Protein AF-A0A502GLM9-F1 (afdb_monomer_lite)

Foldseek 3Di:
DDVPVPVVVQLCFLEPPDAFDDPPDDDPDDDRDHDPVQPPDPAGRYFNLVRLVPPALDVVSQVVSQVRSCRSCVVCCVVPVDVDDGDHGDRDFDKDKDADDADDVPPDDPPDDNDDPLRNLEIEIEGEWHDKDADDPPRDDDPDDRIDTDDVVVVVVVVVVDDPSHHYHYHYDD

Radius of gyration: 23.6 Å; chains: 1; bounding box: 63×38×69 Å

Structure (mmCIF, N/CA/C/O backbone):
data_AF-A0A502GLM9-F1
#
_entry.id   AF-A0A502GLM9-F1
#
loop_
_atom_site.group_PDB
_atom_site.id
_atom_site.type_symbol
_atom_site.label_atom_id
_atom_site.label_alt_id
_atom_site.label_comp_id
_atom_site.label_asym_id
_atom_site.label_entity_id
_atom_site.label_seq_id
_atom_site.pdbx_PDB_ins_code
_atom_site.Cartn_x
_atom_site.Cartn_y
_atom_site.Cartn_z
_atom_site.occupancy
_atom_site.B_iso_or_equiv
_atom_site.auth_seq_id
_atom_site.auth_comp_id
_atom_site.auth_asym_id
_atom_site.auth_atom_id
_atom_site.pdbx_PDB_model_num
ATOM 1 N N . MET A 1 1 ? -33.002 -15.240 -0.134 1.00 41.03 1 MET A N 1
ATOM 2 C CA . MET A 1 1 ? -32.191 -14.332 0.700 1.00 41.03 1 MET A CA 1
ATOM 3 C C . MET A 1 1 ? -30.753 -14.636 0.340 1.00 41.03 1 MET A C 1
ATOM 5 O O . MET A 1 1 ? -30.407 -15.808 0.296 1.00 41.03 1 MET A O 1
ATOM 9 N N . GLN A 1 2 ? -30.011 -13.650 -0.153 1.00 43.66 2 GLN A N 1
ATOM 10 C CA . GLN A 1 2 ? -28.737 -13.877 -0.834 1.00 43.66 2 GLN A CA 1
ATOM 11 C C . GLN A 1 2 ? -27.616 -13.638 0.185 1.00 43.66 2 GLN A C 1
ATOM 13 O O . GLN A 1 2 ? -27.156 -12.516 0.336 1.00 43.66 2 GLN A O 1
ATOM 18 N N . GLU A 1 3 ? -27.231 -14.695 0.906 1.00 54.91 3 GLU A N 1
ATOM 19 C CA . GLU A 1 3 ? -26.268 -14.689 2.030 1.00 54.91 3 GLU A CA 1
ATOM 20 C C . GLU A 1 3 ? -24.850 -14.194 1.667 1.00 54.91 3 GLU A C 1
ATOM 22 O O . GLU A 1 3 ? -24.000 -14.054 2.537 1.00 54.91 3 GLU A O 1
ATOM 27 N N . GLY A 1 4 ? -24.575 -13.901 0.393 1.00 58.12 4 GLY A N 1
ATOM 28 C CA . GLY A 1 4 ? -23.259 -13.447 -0.060 1.00 58.12 4 GLY A CA 1
ATOM 29 C C . GLY A 1 4 ? -22.965 -11.959 0.153 1.00 58.12 4 GLY A C 1
ATOM 30 O O . GLY A 1 4 ? -21.800 -11.594 0.177 1.00 58.12 4 GLY A O 1
ATOM 31 N N . ASN A 1 5 ? -23.975 -11.092 0.302 1.00 74.12 5 ASN A N 1
ATOM 32 C CA . ASN A 1 5 ? -23.752 -9.635 0.286 1.00 74.12 5 ASN A CA 1
ATOM 33 C C . ASN A 1 5 ? -23.541 -9.025 1.684 1.00 74.12 5 ASN A C 1
ATOM 35 O O . ASN A 1 5 ? -22.940 -7.959 1.809 1.00 74.12 5 ASN A O 1
ATOM 39 N N . ASP A 1 6 ? -24.017 -9.691 2.738 1.00 83.62 6 ASP A N 1
ATOM 40 C CA . ASP A 1 6 ? -24.028 -9.129 4.094 1.00 83.62 6 ASP A CA 1
ATOM 41 C C . ASP A 1 6 ? -22.624 -9.099 4.713 1.00 83.62 6 ASP A C 1
ATOM 43 O O . ASP A 1 6 ? -22.251 -8.111 5.344 1.00 83.62 6 ASP A O 1
ATOM 47 N N . LEU A 1 7 ? -21.806 -10.131 4.464 1.00 88.25 7 LEU A N 1
ATOM 48 C CA . LEU A 1 7 ? -20.416 -10.173 4.929 1.00 88.25 7 LEU A CA 1
ATOM 49 C C . LEU A 1 7 ? -19.545 -9.139 4.204 1.00 88.25 7 LEU A C 1
ATOM 51 O O . LEU A 1 7 ? -18.813 -8.395 4.853 1.00 88.25 7 LEU A O 1
ATOM 55 N N . ASP A 1 8 ? -19.655 -9.053 2.877 1.00 89.06 8 ASP A N 1
ATOM 56 C CA . ASP A 1 8 ? -18.928 -8.057 2.083 1.00 89.06 8 ASP A CA 1
ATOM 57 C C . ASP A 1 8 ? -19.305 -6.638 2.518 1.00 89.06 8 ASP A C 1
ATOM 59 O O . ASP A 1 8 ? -18.439 -5.782 2.713 1.00 89.06 8 ASP A O 1
ATOM 63 N N . THR A 1 9 ? -20.597 -6.400 2.752 1.00 89.69 9 THR A N 1
ATOM 64 C CA . THR A 1 9 ? -21.095 -5.123 3.269 1.00 89.69 9 THR A CA 1
ATOM 65 C C . THR A 1 9 ? -20.533 -4.830 4.659 1.00 89.69 9 THR A C 1
ATOM 67 O O . THR A 1 9 ? -20.046 -3.724 4.888 1.00 89.69 9 THR A O 1
ATOM 70 N N . ALA A 1 10 ? -20.519 -5.805 5.572 1.00 89.62 10 ALA A N 1
ATOM 71 C CA . ALA A 1 10 ? -19.947 -5.644 6.908 1.00 89.62 10 ALA A CA 1
ATOM 72 C C . ALA A 1 10 ? -18.442 -5.327 6.865 1.00 89.62 10 ALA A C 1
ATOM 74 O O . ALA A 1 10 ? -17.973 -4.447 7.592 1.00 89.62 10 ALA A O 1
ATOM 75 N N . ILE A 1 11 ? -17.688 -5.981 5.976 1.00 90.88 11 ILE A N 1
ATOM 76 C CA . ILE A 1 11 ? -16.262 -5.705 5.756 1.00 90.88 11 ILE A CA 1
ATOM 77 C C . ILE A 1 11 ? -16.070 -4.285 5.212 1.00 90.88 11 ILE A C 1
ATOM 79 O O . ILE A 1 11 ? -15.240 -3.537 5.730 1.00 90.88 11 ILE A O 1
ATOM 83 N N . LEU A 1 12 ? -16.842 -3.887 4.196 1.00 91.06 12 LEU A N 1
ATOM 84 C CA . LEU A 1 12 ? -16.760 -2.548 3.610 1.00 91.06 12 LEU A CA 1
ATOM 85 C C . LEU A 1 12 ? -17.092 -1.461 4.634 1.00 91.06 12 LEU A C 1
ATOM 87 O O . LEU A 1 12 ? -16.359 -0.479 4.726 1.00 91.06 12 LEU A O 1
ATOM 91 N N . ILE A 1 13 ? -18.145 -1.646 5.431 1.00 89.69 13 ILE A N 1
ATOM 92 C CA . ILE A 1 13 ? -18.515 -0.713 6.501 1.00 89.69 13 ILE A CA 1
ATOM 93 C C . ILE A 1 13 ? -17.393 -0.636 7.540 1.00 89.69 13 ILE A C 1
ATOM 95 O O . ILE A 1 13 ? -16.988 0.466 7.904 1.00 89.69 13 ILE A O 1
ATOM 99 N N . SER A 1 14 ? -16.832 -1.773 7.956 1.00 90.62 14 SER A N 1
ATOM 100 C CA . SER A 1 14 ? -15.750 -1.805 8.948 1.00 90.62 14 SER A CA 1
ATOM 101 C C . SER A 1 14 ? -14.483 -1.102 8.447 1.00 90.62 14 SER A C 1
ATOM 103 O O . SER A 1 14 ? -13.817 -0.404 9.201 1.00 90.62 14 SER A O 1
ATOM 105 N N . LEU A 1 15 ? -14.137 -1.238 7.165 1.00 91.38 15 LEU A N 1
ATOM 106 C CA . LEU A 1 15 ? -12.928 -0.622 6.612 1.00 91.38 15 LEU A CA 1
ATOM 107 C C . LEU A 1 15 ? -13.111 0.853 6.241 1.00 91.38 15 LEU A C 1
ATOM 109 O O . LEU A 1 15 ? -12.177 1.636 6.413 1.00 91.38 15 LEU A O 1
ATOM 113 N N . PHE A 1 16 ? -14.276 1.238 5.719 1.00 89.12 16 PHE A N 1
ATOM 114 C CA . PHE A 1 16 ? -14.489 2.555 5.108 1.00 89.12 16 PHE A CA 1
ATOM 115 C C . PHE A 1 16 ? -15.375 3.506 5.923 1.00 89.12 16 PHE A C 1
ATOM 117 O O . PHE A 1 16 ? -15.635 4.617 5.461 1.00 89.12 16 PHE A O 1
ATOM 124 N N . THR A 1 17 ? -15.793 3.117 7.129 1.00 88.94 17 THR A N 1
ATOM 125 C CA . THR A 1 17 ? -16.350 4.049 8.125 1.00 88.94 17 THR A CA 1
ATOM 126 C C . THR A 1 17 ? -15.222 4.670 8.945 1.00 88.94 17 THR A C 1
ATOM 128 O O . THR A 1 17 ? -14.230 4.006 9.245 1.00 88.94 17 T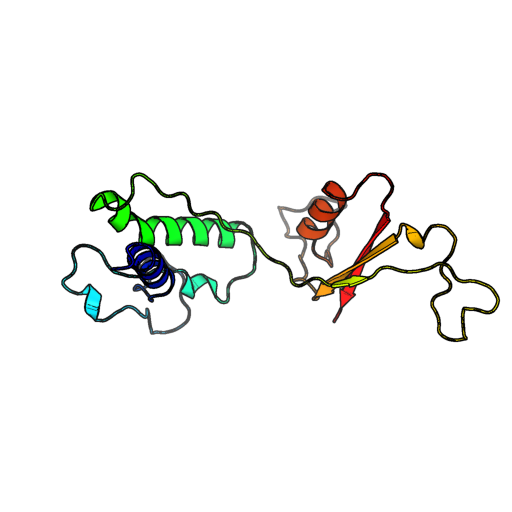HR A O 1
ATOM 131 N N . ASP A 1 18 ? -15.349 5.950 9.294 1.00 87.56 18 ASP A N 1
ATOM 132 C CA . ASP A 1 18 ? -14.313 6.670 10.034 1.00 87.56 18 ASP A CA 1
ATOM 133 C C . ASP A 1 18 ? -14.433 6.407 11.538 1.00 87.56 18 ASP A C 1
ATOM 135 O O . ASP A 1 18 ? -15.361 6.887 12.189 1.00 87.56 18 ASP A O 1
ATOM 139 N N . TRP A 1 19 ? -13.441 5.719 12.101 1.00 84.81 19 TRP A N 1
ATOM 140 C CA . TRP A 1 19 ? -13.277 5.595 13.549 1.00 84.81 19 TRP A CA 1
ATOM 141 C C . TRP A 1 19 ? -12.413 6.748 14.097 1.00 84.81 19 TRP A C 1
ATOM 143 O O . TRP A 1 19 ? -11.503 7.244 13.419 1.00 84.81 19 TRP A O 1
ATOM 153 N N . LEU A 1 20 ? -12.719 7.184 15.325 1.00 85.06 20 LEU A N 1
ATOM 154 C CA . LEU A 1 20 ? -12.023 8.238 16.065 1.00 85.06 20 LEU A CA 1
ATOM 155 C C . LEU A 1 20 ? -10.512 7.955 16.138 1.00 85.06 20 LEU A C 1
ATOM 157 O O . LEU A 1 20 ? -10.088 6.868 16.541 1.00 85.06 20 LEU A O 1
ATOM 161 N N . ALA A 1 21 ? -9.693 8.950 15.789 1.00 84.06 21 ALA A N 1
ATOM 162 C CA . ALA A 1 21 ? -8.244 8.857 15.961 1.00 84.06 21 ALA A CA 1
ATOM 163 C C . ALA A 1 21 ? -7.882 8.656 17.444 1.00 84.06 21 ALA A C 1
ATOM 165 O O . ALA A 1 21 ? -8.411 9.346 18.326 1.00 84.06 21 ALA A O 1
ATOM 166 N N . ARG A 1 22 ? -6.962 7.728 17.732 1.00 80.25 22 ARG A N 1
ATOM 167 C CA . ARG A 1 22 ? -6.468 7.516 19.095 1.00 80.25 22 ARG A CA 1
ATOM 168 C C . ARG A 1 22 ? -5.546 8.662 19.512 1.00 80.25 22 ARG A C 1
ATOM 170 O O . ARG A 1 22 ? -5.076 9.450 18.697 1.00 80.25 22 ARG A O 1
ATOM 177 N N . ALA A 1 23 ? -5.275 8.751 20.811 1.00 77.94 23 ALA A N 1
ATOM 178 C CA . ALA A 1 23 ? -4.401 9.785 21.360 1.00 77.94 23 ALA A CA 1
ATOM 179 C C . ALA A 1 23 ? -2.941 9.683 20.870 1.00 77.94 23 ALA A C 1
ATOM 181 O O . ALA A 1 23 ? -2.222 10.677 20.918 1.00 77.94 23 ALA A O 1
ATOM 182 N N . ASP A 1 24 ? -2.512 8.502 20.423 1.00 81.62 24 ASP A N 1
ATOM 183 C CA . ASP A 1 24 ? -1.186 8.211 19.871 1.00 81.62 24 ASP A CA 1
ATOM 184 C C . ASP A 1 24 ? -1.096 8.392 18.346 1.00 81.62 24 ASP A C 1
ATOM 186 O O . ASP A 1 24 ? -0.000 8.315 17.788 1.00 81.62 24 ASP A O 1
ATOM 190 N N . ASP A 1 25 ? -2.213 8.649 17.660 1.00 81.25 25 ASP A N 1
ATOM 191 C CA . ASP A 1 25 ? -2.215 8.865 16.217 1.00 81.25 25 ASP A CA 1
ATOM 192 C C . ASP A 1 25 ? -1.855 10.311 15.853 1.00 81.25 25 ASP A C 1
ATOM 194 O O . ASP A 1 25 ? -2.380 11.279 16.404 1.00 81.25 25 ASP A O 1
ATOM 198 N N . GLU A 1 26 ? -1.005 10.462 14.838 1.00 76.19 26 GLU A N 1
ATOM 199 C CA . GLU A 1 26 ? -0.752 11.754 14.203 1.00 76.19 26 GLU A CA 1
ATOM 200 C C . GLU A 1 26 ? -1.906 12.092 13.248 1.00 76.19 26 GLU A C 1
ATOM 202 O O . GLU A 1 26 ? -2.082 11.438 12.214 1.00 76.19 26 GLU A O 1
ATOM 207 N N . TYR A 1 27 ? -2.677 13.129 13.573 1.00 78.12 27 TYR A N 1
ATOM 208 C CA . TYR A 1 27 ? -3.726 13.678 12.716 1.00 78.12 27 TYR A CA 1
ATOM 209 C C . TYR A 1 27 ? -3.519 15.183 12.506 1.00 78.12 27 TYR A C 1
ATOM 211 O O . TYR A 1 27 ? -2.917 15.872 13.327 1.00 78.12 27 TYR A O 1
ATOM 219 N N . ASP A 1 28 ? -3.985 15.679 11.364 1.00 68.25 28 ASP A N 1
ATOM 220 C CA . ASP A 1 28 ? -3.868 17.083 10.969 1.00 68.25 28 ASP A CA 1
ATOM 221 C C . ASP A 1 28 ? -5.199 17.800 11.249 1.00 68.25 28 ASP A C 1
ATOM 223 O O . ASP A 1 28 ? -6.233 17.404 10.705 1.00 68.25 28 ASP A O 1
ATOM 227 N N . GLY A 1 29 ? -5.179 18.829 12.103 1.00 71.69 29 GLY A N 1
ATOM 228 C CA . GLY A 1 29 ? -6.344 19.651 12.458 1.00 71.69 29 GLY A CA 1
ATOM 229 C C . GLY A 1 29 ? -6.871 19.466 13.887 1.00 71.69 29 GLY A C 1
ATOM 230 O O . GLY A 1 29 ? -6.228 18.861 14.739 1.00 71.69 29 GLY A O 1
ATOM 231 N N . GLU A 1 30 ? -8.053 20.030 14.156 1.00 70.12 30 GLU A N 1
ATOM 232 C CA . GLU A 1 30 ? -8.730 19.953 15.466 1.00 70.12 30 GLU A CA 1
ATOM 233 C C . GLU A 1 30 ? -9.764 18.816 15.545 1.00 70.12 30 GLU A C 1
ATOM 235 O O . GLU A 1 30 ? -10.150 18.406 16.639 1.00 70.12 30 GLU A O 1
ATOM 240 N N . ASP A 1 31 ? -10.184 18.278 14.396 1.00 77.62 31 ASP A N 1
ATOM 241 C CA . ASP A 1 31 ? -11.207 17.236 14.298 1.00 77.62 31 ASP A CA 1
ATOM 242 C C . ASP A 1 31 ? -10.578 15.834 14.210 1.00 77.62 31 ASP A C 1
ATOM 244 O O . ASP A 1 31 ? -9.867 15.506 13.257 1.00 77.62 31 ASP A O 1
ATOM 248 N N . ARG A 1 32 ? -10.867 14.992 15.209 1.00 78.12 32 ARG A N 1
ATOM 249 C CA . ARG A 1 32 ? -10.430 13.585 15.281 1.00 78.12 32 ARG A CA 1
ATOM 250 C C . ARG A 1 32 ? -11.343 12.628 14.506 1.00 78.12 32 ARG A C 1
ATOM 252 O O . ARG A 1 32 ? -11.095 11.420 14.538 1.00 78.12 32 ARG A O 1
ATOM 259 N N . ARG A 1 33 ? -12.364 13.158 13.820 1.00 79.31 33 ARG A N 1
ATOM 260 C CA . ARG A 1 33 ? -13.459 12.418 13.182 1.00 79.31 33 ARG A CA 1
ATOM 261 C C . ARG A 1 33 ? -14.135 11.466 14.172 1.00 79.31 33 ARG A C 1
ATOM 263 O O . ARG A 1 33 ? -14.202 11.755 15.362 1.00 79.31 33 ARG A O 1
ATOM 270 N N . GLY A 1 34 ? -14.639 10.341 13.678 1.00 76.00 34 GLY A N 1
ATOM 271 C CA . GLY A 1 34 ? -15.359 9.341 14.450 1.00 76.00 34 GLY A CA 1
ATOM 272 C C . GLY A 1 34 ? -16.823 9.260 14.050 1.00 76.00 34 GLY A C 1
ATOM 273 O O . GLY A 1 34 ? -17.398 10.200 13.491 1.00 76.00 34 GLY A O 1
ATOM 274 N N . TRP A 1 35 ? -17.427 8.114 14.343 1.00 73.88 35 TRP A N 1
ATOM 275 C CA . TRP A 1 35 ? -18.833 7.878 14.097 1.00 73.88 35 TRP A CA 1
ATOM 276 C C . TRP A 1 35 ? -19.628 8.048 15.390 1.00 73.88 35 TRP A C 1
ATOM 278 O O . TRP A 1 35 ? -19.321 7.459 16.422 1.00 73.88 35 TRP A O 1
ATOM 288 N N . TRP A 1 36 ? -20.683 8.862 15.340 1.00 68.12 36 TRP A N 1
ATOM 289 C CA . TRP A 1 36 ? -21.557 9.112 16.492 1.00 68.12 36 TRP A CA 1
ATOM 290 C C . TRP A 1 36 ? -22.235 7.839 17.037 1.00 68.12 36 TRP A C 1
ATOM 292 O O . TRP A 1 36 ? -22.674 7.838 18.184 1.00 68.12 36 TRP A O 1
ATOM 302 N N . GLY A 1 37 ? -22.298 6.766 16.239 1.00 69.06 37 GLY A N 1
ATOM 303 C CA . GLY A 1 37 ? -22.840 5.463 16.632 1.00 69.06 37 GLY A CA 1
ATOM 304 C C . GLY A 1 37 ? -21.949 4.643 17.572 1.00 69.06 37 GLY A C 1
ATOM 305 O O . GLY A 1 37 ? -22.431 3.658 18.121 1.00 69.06 37 GLY A O 1
ATOM 306 N N . ASP A 1 38 ? -20.697 5.052 17.803 1.00 74.06 38 ASP A N 1
ATOM 307 C CA . ASP A 1 38 ? -19.719 4.274 18.583 1.00 74.06 38 ASP A CA 1
ATOM 308 C C . ASP A 1 38 ? -19.796 4.502 20.106 1.00 74.06 38 ASP A C 1
ATOM 310 O O . ASP A 1 38 ? -19.113 3.821 20.864 1.00 74.06 38 ASP A O 1
ATOM 314 N N . ILE A 1 39 ? -20.595 5.464 20.587 1.00 70.62 39 ILE A N 1
ATOM 315 C CA . ILE A 1 39 ? -20.587 5.888 22.005 1.00 70.62 39 ILE A CA 1
ATOM 316 C C . ILE A 1 39 ? -21.071 4.778 22.959 1.00 70.62 39 ILE A C 1
ATOM 318 O O . ILE A 1 39 ? -20.617 4.715 24.100 1.00 70.62 39 ILE A O 1
ATOM 322 N N . GLU A 1 40 ? -21.970 3.905 22.498 1.00 69.12 40 GLU A N 1
ATOM 323 C CA . GLU A 1 40 ? -22.596 2.846 23.310 1.00 69.12 40 GLU A CA 1
ATOM 324 C C . GLU A 1 40 ? -22.338 1.430 22.766 1.00 69.12 40 GLU A C 1
ATOM 326 O O . GLU A 1 40 ? -22.990 0.476 23.187 1.00 69.12 40 GLU A O 1
ATOM 331 N N . GLN A 1 41 ? -21.408 1.277 21.821 1.00 71.00 41 GLN A N 1
ATOM 332 C CA . GLN A 1 41 ? -21.070 -0.024 21.242 1.00 71.00 41 GLN A CA 1
ATOM 333 C C . GLN A 1 41 ? -19.872 -0.649 21.955 1.00 71.00 41 GLN A C 1
ATOM 335 O O . GLN A 1 41 ? -18.937 0.042 22.358 1.00 71.00 41 GLN A O 1
ATOM 340 N N . GLU A 1 42 ? -19.886 -1.976 22.086 1.00 73.81 42 GLU A N 1
ATOM 341 C CA . GLU A 1 42 ? -18.760 -2.733 22.651 1.00 73.81 42 GLU A CA 1
ATOM 342 C C . GLU A 1 42 ? -17.526 -2.671 21.739 1.00 73.81 42 GLU A C 1
ATOM 344 O O . GLU A 1 42 ? -16.391 -2.593 22.213 1.00 73.81 42 GLU A O 1
ATOM 349 N N . TYR A 1 43 ? -17.764 -2.596 20.426 1.00 74.50 43 TYR A N 1
ATOM 350 C CA . TYR A 1 43 ? -16.742 -2.394 19.412 1.00 74.50 43 TYR A CA 1
ATOM 351 C C . TYR A 1 43 ? -17.078 -1.168 18.558 1.00 74.50 43 TYR A C 1
ATOM 353 O O . TYR A 1 43 ? -18.184 -1.082 18.024 1.00 74.50 43 TYR A O 1
ATOM 361 N N . PRO A 1 44 ? -16.138 -0.228 18.386 1.00 78.69 44 PRO A N 1
ATOM 362 C CA . PRO A 1 44 ? -16.320 0.873 17.455 1.00 78.69 44 PRO A CA 1
ATOM 363 C C . PRO A 1 44 ? -16.298 0.354 16.019 1.00 78.69 44 PRO A C 1
ATOM 365 O O . PRO A 1 44 ? -15.460 -0.477 15.654 1.00 78.69 44 PRO A O 1
ATOM 368 N N . ILE A 1 45 ? -17.210 0.858 15.195 1.00 83.12 45 ILE A N 1
ATOM 369 C CA . ILE A 1 45 ? -17.351 0.437 13.807 1.00 83.12 45 ILE A CA 1
ATOM 370 C C . ILE A 1 45 ? -16.608 1.426 12.915 1.00 83.12 45 ILE A C 1
ATOM 372 O O . ILE A 1 45 ? -16.941 2.607 12.823 1.00 83.12 45 ILE A O 1
ATOM 376 N N . GLY A 1 46 ? -15.616 0.913 12.197 1.00 87.88 46 GLY A N 1
ATOM 377 C CA . GLY A 1 46 ? -14.826 1.696 11.262 1.00 87.88 46 GLY A CA 1
ATOM 378 C C . GLY A 1 46 ? -13.333 1.473 11.430 1.00 87.88 46 GLY A C 1
ATOM 379 O O . GLY A 1 46 ? -12.867 0.644 12.213 1.00 87.88 46 GLY A O 1
ATOM 380 N N . SER A 1 47 ? -12.560 2.249 10.682 1.00 90.50 47 SER A N 1
ATOM 381 C CA . SER A 1 47 ? -11.111 2.174 10.689 1.00 90.50 47 SER A CA 1
ATOM 382 C C . SER A 1 47 ? -10.469 3.554 10.740 1.00 90.50 47 SER A C 1
ATOM 384 O O . SER A 1 47 ? -11.078 4.594 10.482 1.00 90.50 47 SER A O 1
ATOM 386 N N . ARG A 1 48 ? -9.172 3.545 11.042 1.00 90.88 48 ARG A N 1
ATOM 387 C CA . ARG A 1 48 ? -8.306 4.728 11.023 1.00 90.88 48 ARG A CA 1
ATOM 388 C C . ARG A 1 48 ? -7.550 4.878 9.697 1.00 90.88 48 ARG A C 1
ATOM 390 O O . ARG A 1 48 ? -6.597 5.649 9.603 1.00 90.88 48 ARG A O 1
ATOM 397 N N . LEU A 1 49 ? -7.967 4.167 8.639 1.00 89.94 49 LEU A N 1
ATOM 398 C CA . LEU A 1 49 ? -7.328 4.231 7.314 1.00 89.94 49 LEU A CA 1
ATOM 399 C C . LEU A 1 49 ? -7.338 5.648 6.722 1.00 89.94 49 LEU A C 1
ATOM 401 O O . LEU A 1 49 ? -6.440 6.007 5.956 1.00 89.94 49 LEU A O 1
ATOM 405 N N . TRP A 1 50 ? -8.303 6.484 7.112 1.00 88.25 50 TRP A N 1
ATOM 406 C CA . TRP A 1 50 ? -8.394 7.878 6.685 1.00 88.25 50 TRP A CA 1
ATOM 407 C C . TRP A 1 50 ? -7.175 8.726 7.097 1.00 88.25 50 TRP A C 1
ATOM 409 O O . TRP A 1 50 ? -6.812 9.643 6.355 1.00 88.25 50 TRP A O 1
ATOM 419 N N . LEU A 1 51 ? -6.478 8.377 8.189 1.00 88.12 51 LEU A N 1
ATOM 420 C CA . LEU A 1 51 ? -5.224 9.026 8.609 1.00 88.12 51 LEU A CA 1
ATOM 421 C C . LEU A 1 51 ? -4.106 8.861 7.571 1.00 88.12 51 LEU A C 1
ATOM 423 O O . LEU A 1 51 ? -3.206 9.694 7.458 1.00 88.12 51 LEU A O 1
ATOM 427 N N . LEU A 1 52 ? -4.167 7.793 6.774 1.00 88.00 52 LEU A N 1
ATOM 428 C CA . LEU A 1 52 ? -3.151 7.460 5.779 1.00 88.00 52 LEU A CA 1
ATOM 429 C C . LEU A 1 52 ? -3.395 8.150 4.431 1.00 88.00 52 LEU A C 1
ATOM 431 O O . LEU A 1 52 ? -2.499 8.171 3.589 1.00 88.00 52 LEU A O 1
ATOM 435 N N . ARG A 1 53 ? -4.567 8.772 4.223 1.00 81.69 53 ARG A N 1
ATOM 436 C CA . ARG A 1 53 ? -5.002 9.326 2.925 1.00 81.69 53 ARG A CA 1
ATOM 437 C C . ARG A 1 53 ? -4.052 10.378 2.338 1.00 81.69 53 ARG A C 1
ATOM 439 O O . ARG A 1 53 ? -4.017 10.551 1.124 1.00 81.69 53 ARG A O 1
ATOM 446 N N . ARG A 1 54 ? -3.298 11.092 3.180 1.00 78.75 54 ARG A N 1
ATOM 447 C CA . ARG A 1 54 ? -2.312 12.114 2.768 1.00 78.75 54 ARG A CA 1
ATOM 448 C C . ARG A 1 54 ? -0.865 11.741 3.101 1.00 78.75 54 ARG A C 1
ATOM 450 O O . ARG A 1 54 ? 0.039 12.552 2.902 1.00 78.75 54 ARG A O 1
ATOM 457 N N . GLN A 1 55 ? -0.625 10.537 3.614 1.00 81.50 55 GLN A N 1
ATOM 458 C CA . GLN A 1 55 ? 0.724 10.098 3.950 1.00 81.50 55 GLN A CA 1
ATOM 459 C C . GLN A 1 55 ? 1.498 9.665 2.703 1.00 81.50 55 GLN A C 1
ATOM 461 O O . GLN A 1 55 ? 0.938 9.263 1.684 1.00 81.50 55 GLN A O 1
ATOM 466 N N . LYS A 1 56 ? 2.830 9.744 2.784 1.00 78.62 56 LYS A N 1
ATOM 467 C CA . LYS A 1 56 ? 3.709 9.276 1.707 1.00 78.62 56 LYS A CA 1
ATOM 468 C C . LYS A 1 56 ? 3.557 7.762 1.550 1.00 78.62 56 LYS A C 1
ATOM 470 O O . LYS A 1 56 ? 3.629 7.042 2.539 1.00 78.62 56 LYS A O 1
ATOM 475 N N . LEU A 1 57 ? 3.443 7.282 0.311 1.00 79.50 57 LEU A N 1
ATOM 476 C CA . LEU A 1 57 ? 3.369 5.854 -0.025 1.00 79.50 57 LEU A CA 1
ATOM 477 C C . LEU A 1 57 ? 4.683 5.129 0.316 1.00 79.50 57 LEU A C 1
ATOM 479 O O . LEU A 1 57 ? 5.573 4.949 -0.518 1.00 79.50 57 LEU A O 1
ATOM 483 N N . THR A 1 58 ? 4.818 4.737 1.578 1.00 82.12 58 THR A N 1
ATOM 484 C CA . THR A 1 58 ? 5.979 4.044 2.136 1.00 82.12 58 THR A CA 1
ATOM 485 C C . THR A 1 58 ? 5.563 2.683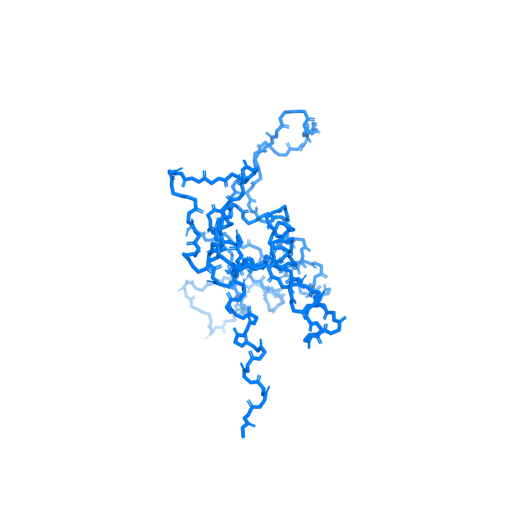 2.683 1.00 82.12 58 THR A C 1
ATOM 487 O O . THR A 1 58 ? 4.397 2.454 2.984 1.00 82.12 58 THR A O 1
ATOM 490 N N . VAL A 1 59 ? 6.527 1.771 2.851 1.00 79.50 59 VAL A N 1
ATOM 491 C CA . VAL A 1 59 ? 6.268 0.465 3.488 1.00 79.50 59 VAL A CA 1
ATOM 492 C C . VAL A 1 59 ? 5.760 0.642 4.922 1.00 79.50 59 VAL A C 1
ATOM 494 O O . VAL A 1 59 ? 4.877 -0.089 5.338 1.00 79.50 59 VAL A O 1
ATOM 497 N N . ALA A 1 60 ? 6.240 1.654 5.652 1.00 85.19 60 ALA A N 1
ATOM 498 C CA . ALA A 1 60 ? 5.723 1.954 6.986 1.00 85.19 60 ALA A CA 1
ATOM 499 C C . ALA A 1 60 ? 4.226 2.314 6.953 1.00 85.19 60 ALA A C 1
ATOM 501 O O . ALA A 1 60 ? 3.464 1.835 7.783 1.00 85.19 60 ALA A O 1
ATOM 502 N N . THR A 1 61 ? 3.792 3.107 5.970 1.00 87.25 61 THR A N 1
ATOM 503 C CA . THR A 1 61 ? 2.375 3.447 5.758 1.00 87.25 61 THR A CA 1
ATOM 504 C C . THR A 1 61 ? 1.544 2.223 5.368 1.00 87.25 61 THR A C 1
ATOM 506 O O . THR A 1 61 ? 0.431 2.077 5.859 1.00 87.25 61 THR A O 1
ATOM 509 N N . ALA A 1 62 ? 2.085 1.320 4.544 1.00 87.00 62 ALA A N 1
ATOM 510 C CA . ALA A 1 62 ? 1.424 0.059 4.197 1.00 87.00 62 ALA A CA 1
ATOM 511 C C . ALA A 1 62 ? 1.234 -0.841 5.434 1.00 87.00 62 ALA A C 1
ATOM 513 O O . ALA A 1 62 ? 0.120 -1.257 5.729 1.00 87.00 62 ALA A O 1
ATOM 514 N N . ASN A 1 63 ? 2.281 -1.019 6.245 1.00 90.31 63 ASN A N 1
ATOM 515 C CA . ASN A 1 63 ? 2.189 -1.783 7.492 1.00 90.31 63 ASN A CA 1
ATOM 516 C C . ASN A 1 63 ? 1.185 -1.155 8.479 1.00 90.31 63 ASN A C 1
ATOM 518 O O . ASN A 1 63 ? 0.430 -1.871 9.126 1.00 90.31 63 ASN A O 1
ATOM 522 N N . LYS A 1 64 ? 1.131 0.185 8.576 1.00 90.94 64 LYS A N 1
ATOM 523 C CA . LYS A 1 64 ? 0.098 0.878 9.369 1.00 90.94 64 LYS A CA 1
ATOM 524 C C . LYS A 1 64 ? -1.311 0.571 8.854 1.00 90.94 64 LYS A C 1
ATOM 526 O O . LYS A 1 64 ? -2.207 0.345 9.661 1.00 90.94 64 LYS A O 1
ATOM 531 N N . ALA A 1 65 ? -1.504 0.535 7.534 1.00 92.25 65 ALA A N 1
ATOM 532 C CA . ALA A 1 65 ? -2.786 0.174 6.937 1.00 92.25 65 ALA A CA 1
ATOM 533 C C . ALA A 1 65 ? -3.198 -1.268 7.282 1.00 92.25 65 ALA A C 1
ATOM 535 O O . ALA A 1 65 ? -4.361 -1.490 7.607 1.00 92.25 65 ALA A O 1
ATOM 536 N N . GLU A 1 66 ? -2.265 -2.226 7.287 1.00 92.88 66 GLU A N 1
ATOM 537 C CA . GLU A 1 66 ? -2.541 -3.610 7.716 1.00 92.88 66 GLU A CA 1
ATOM 538 C C . GLU A 1 66 ? -2.961 -3.683 9.179 1.00 92.88 66 GLU A C 1
ATOM 540 O O . GLU A 1 66 ? -3.949 -4.348 9.499 1.00 92.88 66 GLU A O 1
ATOM 545 N N . SER A 1 67 ? -2.264 -2.963 10.061 1.00 92.50 67 SER A N 1
ATOM 546 C CA . SER A 1 67 ? -2.629 -2.897 11.477 1.00 92.50 67 SER A CA 1
ATOM 547 C C . SER A 1 67 ? -4.024 -2.302 11.670 1.00 92.50 67 SER A C 1
ATOM 549 O O . SER A 1 67 ? -4.847 -2.895 12.361 1.00 92.50 67 SER A O 1
ATOM 551 N N . TYR A 1 68 ? -4.332 -1.174 11.022 1.00 92.25 68 TYR A N 1
ATOM 552 C CA . TYR A 1 68 ? -5.649 -0.540 11.131 1.00 92.25 68 TYR A CA 1
ATOM 553 C C . TYR A 1 68 ? -6.774 -1.410 10.557 1.00 92.25 68 TYR A C 1
ATOM 555 O O . TYR A 1 68 ? -7.848 -1.469 11.152 1.00 92.25 68 TYR A O 1
ATOM 563 N N . ALA A 1 69 ? -6.534 -2.114 9.448 1.00 92.69 69 ALA A N 1
ATOM 564 C CA . ALA A 1 69 ? -7.498 -3.058 8.887 1.00 92.69 69 ALA A CA 1
ATOM 565 C C . ALA A 1 69 ? -7.713 -4.273 9.805 1.00 92.69 69 ALA A C 1
ATOM 567 O O . ALA A 1 69 ? -8.845 -4.707 9.990 1.00 92.69 69 ALA A O 1
ATOM 568 N N . SER A 1 70 ? -6.644 -4.798 10.412 1.00 92.31 70 SER A N 1
ATOM 569 C CA . SER A 1 70 ? -6.726 -5.934 11.342 1.00 92.31 70 SER A CA 1
ATOM 570 C C . SER A 1 70 ? -7.531 -5.588 12.591 1.00 92.31 70 SER A C 1
ATOM 572 O O . SER A 1 70 ? -8.327 -6.398 13.053 1.00 92.31 70 SER A O 1
ATOM 574 N N . GLU A 1 71 ? -7.346 -4.381 13.129 1.00 91.50 71 GLU A N 1
ATOM 575 C CA . GLU A 1 71 ? -8.121 -3.905 14.276 1.00 91.50 71 GLU A CA 1
ATOM 576 C C . GLU A 1 71 ? -9.601 -3.713 13.927 1.00 91.50 71 GLU A C 1
ATOM 578 O O . GLU A 1 71 ? -10.459 -4.185 14.666 1.00 91.50 71 GLU A O 1
ATOM 583 N N . ALA A 1 72 ? -9.896 -3.074 12.791 1.00 91.69 72 ALA A N 1
ATOM 584 C CA . ALA A 1 72 ? -11.266 -2.800 12.355 1.00 91.69 72 ALA A CA 1
ATOM 585 C C . ALA A 1 72 ? -12.078 -4.074 12.070 1.00 91.69 72 ALA A C 1
ATOM 587 O O . ALA A 1 72 ? -13.295 -4.079 12.210 1.00 91.69 72 ALA A O 1
ATOM 588 N N . LEU A 1 73 ? -11.414 -5.161 11.668 1.00 91.81 73 LEU A N 1
ATOM 589 C CA . LEU A 1 73 ? -12.056 -6.437 11.338 1.00 91.81 73 LEU A CA 1
ATOM 590 C C . LEU A 1 73 ? -12.055 -7.433 12.503 1.00 91.81 73 LEU A C 1
ATOM 592 O O . LEU A 1 73 ? -12.595 -8.528 12.366 1.00 91.81 73 LEU A O 1
ATOM 596 N N . LYS A 1 74 ? -11.453 -7.078 13.644 1.00 91.38 74 LYS A N 1
ATOM 597 C CA . LYS A 1 74 ? -11.303 -7.988 14.782 1.00 91.38 74 LYS A CA 1
ATOM 598 C C . LYS A 1 74 ? -12.646 -8.463 15.337 1.00 91.38 74 LYS A C 1
ATOM 600 O O . LYS A 1 74 ? -12.776 -9.640 15.656 1.00 91.38 74 LYS A O 1
ATOM 605 N N . TRP A 1 75 ? -13.639 -7.578 15.394 1.00 90.50 75 TRP A N 1
ATOM 606 C CA . TRP A 1 75 ? -14.963 -7.902 15.930 1.00 90.50 75 TRP A CA 1
ATOM 607 C C . TRP A 1 75 ? -15.641 -9.057 15.168 1.00 90.50 75 TRP A C 1
ATOM 609 O O . TRP A 1 75 ? -16.300 -9.883 15.783 1.00 90.50 75 TRP A O 1
ATOM 619 N N . LEU A 1 76 ? -15.394 -9.203 13.854 1.00 90.75 76 LEU A N 1
ATOM 620 C CA . LEU A 1 76 ? -15.922 -10.323 13.057 1.00 90.75 76 LEU A CA 1
ATOM 621 C C . LEU A 1 76 ? -15.411 -11.688 13.546 1.00 90.75 76 LEU A C 1
ATOM 623 O O . LEU A 1 76 ? -16.083 -12.704 13.361 1.00 90.75 76 LEU A O 1
ATOM 627 N N . ILE A 1 77 ? -14.205 -11.724 14.119 1.00 91.62 77 ILE A N 1
ATOM 628 C CA . ILE A 1 77 ? -13.617 -12.934 14.703 1.00 91.62 77 ILE A CA 1
ATOM 629 C C . ILE A 1 77 ? -14.170 -13.147 16.109 1.00 91.62 77 ILE A C 1
ATOM 631 O O . ILE A 1 77 ? -14.549 -14.267 16.445 1.00 91.62 77 ILE A O 1
ATOM 635 N N . ASP A 1 78 ? -14.217 -12.080 16.912 1.00 90.12 78 ASP A N 1
ATOM 636 C CA . ASP A 1 78 ? -14.681 -12.130 18.301 1.00 90.12 78 ASP A CA 1
ATOM 637 C C . ASP A 1 78 ? -16.156 -12.590 18.378 1.00 90.12 78 ASP A C 1
ATOM 639 O O . ASP A 1 78 ? -16.487 -13.440 19.205 1.00 90.12 78 ASP A O 1
ATOM 643 N N . ASP A 1 79 ? -17.002 -12.152 17.437 1.00 89.25 79 ASP A N 1
ATOM 644 C CA . ASP A 1 79 ? -18.408 -12.573 17.304 1.00 89.25 79 ASP A CA 1
ATOM 645 C C . ASP A 1 79 ? -18.585 -13.935 16.600 1.00 89.25 79 ASP A C 1
ATOM 647 O O . ASP A 1 79 ? -19.701 -14.442 16.465 1.00 89.25 79 ASP A O 1
ATOM 651 N N . GLY A 1 80 ? -17.497 -14.553 16.127 1.00 88.88 80 GLY A N 1
ATOM 652 C CA . GLY A 1 80 ? -17.522 -15.862 15.468 1.00 88.88 80 GLY A CA 1
ATOM 653 C C . GLY A 1 80 ? -18.126 -15.867 14.058 1.00 88.88 80 GLY A C 1
ATOM 654 O O . GLY A 1 80 ? -18.459 -16.937 13.546 1.00 88.88 80 GLY A O 1
ATOM 655 N N . ILE A 1 81 ? -18.254 -14.703 13.412 1.00 89.19 81 ILE A N 1
ATOM 656 C CA . ILE A 1 81 ? -18.760 -14.573 12.034 1.00 89.19 81 ILE A CA 1
ATOM 657 C C . ILE A 1 81 ? -17.758 -15.174 11.039 1.00 89.19 81 ILE A C 1
ATOM 659 O O . ILE A 1 81 ? -18.149 -15.824 10.068 1.00 89.19 81 ILE A O 1
ATOM 663 N N . VAL A 1 82 ? -16.456 -14.988 11.285 1.00 90.62 82 VAL A N 1
ATOM 664 C CA . VAL A 1 82 ? -15.373 -15.558 10.470 1.00 90.62 82 VAL A CA 1
ATOM 665 C C . VAL A 1 82 ? -14.353 -16.295 11.337 1.00 90.62 82 VAL A C 1
ATOM 667 O O . VAL A 1 82 ? -14.023 -15.870 12.438 1.00 90.62 82 VAL A O 1
ATOM 670 N N . ALA A 1 83 ? -13.791 -17.388 10.814 1.00 89.00 83 ALA A N 1
ATOM 671 C CA . ALA A 1 83 ? -12.777 -18.174 11.528 1.00 89.00 83 ALA A CA 1
ATOM 672 C C . ALA A 1 83 ? -11.394 -17.493 11.584 1.00 89.00 83 ALA A C 1
ATOM 674 O O . ALA A 1 83 ? -10.558 -17.845 12.413 1.00 89.00 83 ALA A O 1
ATOM 675 N N . GLY A 1 84 ? -11.127 -16.544 10.685 1.00 89.75 84 GLY A N 1
ATOM 676 C CA . GLY A 1 84 ? -9.873 -15.803 10.648 1.00 89.75 84 GLY A CA 1
ATOM 677 C C . GLY A 1 84 ? -9.802 -14.851 9.463 1.00 89.75 84 GLY A C 1
ATOM 678 O O . GLY A 1 84 ? -10.442 -15.070 8.434 1.00 89.75 84 GLY A O 1
ATOM 679 N N . ILE A 1 85 ? -9.003 -13.795 9.610 1.00 89.62 85 ILE A N 1
ATOM 680 C CA . ILE A 1 85 ? -8.786 -12.789 8.571 1.00 89.62 85 ILE A CA 1
ATOM 681 C C . ILE A 1 85 ? -7.306 -12.426 8.481 1.00 89.62 85 ILE A C 1
ATOM 683 O O . ILE A 1 85 ? -6.584 -12.419 9.477 1.00 89.62 85 ILE A O 1
ATOM 687 N N . THR A 1 86 ? -6.830 -12.151 7.271 1.00 92.25 86 THR A N 1
ATOM 688 C CA . THR A 1 86 ? -5.453 -11.705 7.031 1.00 92.25 86 THR A CA 1
ATOM 689 C C . THR A 1 86 ? -5.489 -10.569 6.016 1.00 92.25 86 THR A C 1
ATOM 691 O O . THR A 1 86 ? -5.511 -10.830 4.811 1.00 92.25 86 THR A O 1
ATOM 694 N N . PRO A 1 87 ? -5.561 -9.308 6.473 1.00 89.62 87 PRO A N 1
ATOM 695 C CA . PRO A 1 87 ? -5.501 -8.172 5.572 1.00 89.62 87 PRO A CA 1
ATOM 696 C C . PRO A 1 87 ? -4.093 -8.062 4.988 1.00 89.62 87 PRO A C 1
ATOM 698 O O . PRO A 1 87 ? -3.097 -8.166 5.700 1.00 89.62 87 PRO A O 1
ATOM 701 N N . VAL A 1 88 ? -4.022 -7.841 3.679 1.00 89.25 88 VAL A N 1
ATOM 702 C CA . VAL A 1 88 ? -2.768 -7.623 2.957 1.00 89.25 88 VAL A CA 1
ATOM 703 C C . VAL A 1 88 ? -2.856 -6.275 2.274 1.00 89.25 88 VAL A C 1
ATOM 705 O O . VAL A 1 88 ? -3.850 -5.967 1.613 1.00 89.25 88 VAL A O 1
ATOM 708 N N . THR A 1 89 ? -1.807 -5.473 2.404 1.00 88.06 89 THR A N 1
ATOM 709 C CA . THR A 1 89 ? -1.716 -4.187 1.724 1.00 88.06 89 THR A CA 1
ATOM 710 C C . THR A 1 89 ? -0.636 -4.206 0.664 1.00 88.06 89 THR A C 1
ATOM 712 O O . THR A 1 89 ? 0.385 -4.888 0.750 1.00 88.06 89 THR A O 1
ATOM 715 N N . GLN A 1 90 ? -0.862 -3.420 -0.380 1.00 83.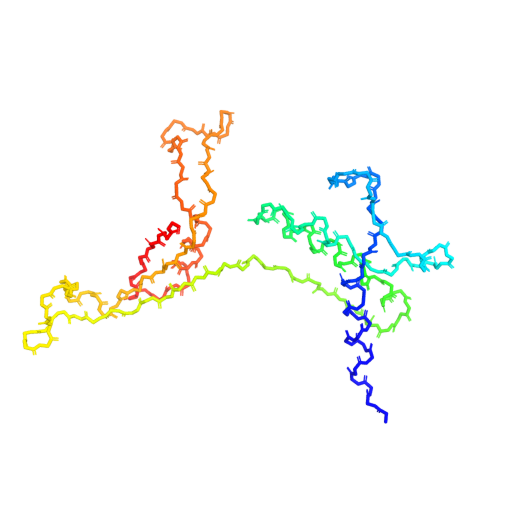19 90 GLN A N 1
ATOM 716 C CA . GLN A 1 90 ? 0.117 -3.234 -1.433 1.00 83.19 90 GLN A CA 1
ATOM 717 C C . GLN A 1 90 ? 0.155 -1.777 -1.862 1.00 83.19 90 GLN A C 1
ATOM 719 O O . GLN A 1 90 ? -0.871 -1.125 -2.038 1.00 83.19 90 GLN A O 1
ATOM 724 N N . ILE A 1 91 ? 1.372 -1.274 -2.051 1.00 82.50 91 ILE A N 1
ATOM 725 C CA . ILE A 1 91 ? 1.588 0.030 -2.667 1.00 82.50 91 ILE A CA 1
ATOM 726 C C . ILE A 1 91 ? 1.394 -0.143 -4.170 1.00 82.50 91 ILE A C 1
ATOM 728 O O . ILE A 1 91 ? 2.154 -0.874 -4.813 1.00 82.50 91 ILE A O 1
ATOM 732 N N . VAL A 1 92 ? 0.391 0.542 -4.709 1.00 80.69 92 VAL A N 1
ATOM 733 C CA . VAL A 1 92 ? 0.091 0.580 -6.140 1.00 80.69 92 VAL A CA 1
ATOM 734 C C . VAL A 1 92 ? 0.689 1.850 -6.736 1.00 80.69 92 VAL A C 1
ATOM 736 O O . VAL A 1 92 ? 0.639 2.920 -6.130 1.00 80.69 92 VAL A O 1
ATOM 739 N N . TYR A 1 93 ? 1.283 1.714 -7.917 1.00 77.25 93 TYR A N 1
ATOM 740 C CA . TYR A 1 93 ? 1.833 2.823 -8.684 1.00 77.25 93 TYR A CA 1
ATOM 741 C C . TYR A 1 93 ? 1.033 2.960 -9.975 1.00 77.25 93 TYR A C 1
ATOM 743 O O . TYR A 1 93 ? 0.901 1.977 -10.704 1.00 77.25 93 TYR A O 1
ATOM 751 N N . ASP A 1 94 ? 0.552 4.164 -10.279 1.00 78.25 94 ASP A N 1
ATOM 752 C CA . ASP A 1 94 ? 0.024 4.465 -11.608 1.00 78.25 94 ASP A CA 1
ATOM 753 C C . ASP A 1 94 ? 1.183 4.474 -12.601 1.00 78.25 94 ASP A C 1
ATOM 755 O O . ASP A 1 94 ? 2.034 5.361 -12.568 1.00 78.25 94 ASP A O 1
ATOM 759 N N . ILE A 1 95 ? 1.261 3.458 -13.457 1.00 83.56 95 ILE A N 1
ATOM 760 C CA . ILE A 1 95 ? 2.304 3.348 -14.476 1.00 83.56 95 ILE A CA 1
ATOM 761 C C . ILE A 1 95 ? 1.708 3.052 -15.841 1.00 83.56 95 ILE A C 1
ATOM 763 O O . ILE A 1 95 ? 0.726 2.329 -15.976 1.00 83.56 95 ILE A O 1
ATOM 767 N N . THR A 1 96 ? 2.356 3.580 -16.873 1.00 87.25 96 THR A N 1
ATOM 768 C CA . THR A 1 96 ? 2.048 3.274 -18.270 1.00 87.25 96 THR A CA 1
ATOM 769 C C . THR A 1 96 ? 3.193 2.473 -18.871 1.00 87.25 96 THR A C 1
ATOM 771 O O . THR A 1 96 ? 4.352 2.866 -18.754 1.00 87.25 96 THR A O 1
ATOM 774 N N . ILE A 1 97 ? 2.884 1.360 -19.541 1.00 88.62 97 ILE A N 1
ATOM 775 C CA . ILE A 1 97 ? 3.882 0.544 -20.243 1.00 88.62 97 ILE A CA 1
ATOM 776 C C . ILE A 1 97 ? 3.750 0.786 -21.744 1.00 88.62 97 ILE A C 1
ATOM 778 O O . ILE A 1 97 ? 2.726 0.466 -22.343 1.00 88.62 97 ILE A O 1
ATOM 782 N N . SER A 1 98 ? 4.800 1.329 -22.357 1.00 88.31 98 SER A N 1
ATOM 783 C CA . SER A 1 98 ? 4.876 1.540 -23.805 1.00 88.31 98 SER A CA 1
ATOM 784 C C . SER A 1 98 ? 5.728 0.462 -24.472 1.00 88.31 98 SER A C 1
ATOM 786 O O . SER A 1 98 ? 6.837 0.151 -24.021 1.00 88.31 98 SER A O 1
ATOM 788 N N . VAL A 1 99 ? 5.206 -0.094 -25.567 1.00 87.38 99 VAL A N 1
ATOM 789 C CA . VAL A 1 99 ? 5.890 -1.062 -26.432 1.00 87.38 99 VAL A CA 1
ATOM 790 C C . VAL A 1 99 ? 6.285 -0.363 -27.725 1.00 87.38 99 VAL A C 1
ATOM 792 O O . VAL A 1 99 ? 5.476 0.353 -28.311 1.00 87.38 99 VAL A O 1
ATOM 795 N N . PHE A 1 100 ? 7.518 -0.581 -28.175 1.00 84.44 100 PHE A N 1
ATOM 796 C CA . PHE A 1 100 ? 8.045 0.049 -29.381 1.00 84.44 100 PHE A CA 1
ATOM 797 C C . PHE A 1 100 ? 8.308 -0.976 -30.480 1.00 84.44 100 PHE A C 1
ATOM 799 O O . PHE A 1 100 ? 8.563 -2.151 -30.217 1.00 84.44 100 PHE A O 1
ATOM 806 N N . ARG A 1 101 ? 8.271 -0.494 -31.723 1.00 81.44 101 ARG A N 1
ATOM 807 C CA . ARG A 1 101 ? 8.717 -1.220 -32.917 1.00 81.44 101 ARG A CA 1
ATOM 808 C C . ARG A 1 101 ? 10.072 -0.690 -33.384 1.00 81.44 101 ARG A C 1
ATOM 810 O O . ARG A 1 101 ? 10.397 0.468 -33.117 1.00 81.44 101 ARG A O 1
ATOM 817 N N . GLU A 1 102 ? 10.807 -1.514 -34.122 1.00 82.25 102 GLU A N 1
ATOM 818 C CA . GLU A 1 102 ? 11.980 -1.086 -34.896 1.00 82.25 102 GLU A CA 1
ATOM 819 C C . GLU A 1 102 ? 11.606 -0.068 -35.973 1.00 82.25 102 GLU A C 1
ATOM 821 O O . GLU A 1 102 ? 10.527 -0.145 -36.576 1.00 82.25 102 GLU A O 1
ATOM 826 N N . ALA A 1 103 ? 12.532 0.847 -36.257 1.00 78.31 103 ALA A N 1
ATOM 827 C CA . ALA A 1 103 ? 12.445 1.705 -37.425 1.00 78.31 103 ALA A CA 1
ATOM 828 C C . ALA A 1 103 ? 12.639 0.857 -38.693 1.00 78.31 103 ALA A C 1
ATOM 830 O O . ALA A 1 103 ? 13.647 0.172 -38.854 1.00 78.31 103 ALA A O 1
ATOM 831 N N . ARG A 1 104 ? 11.666 0.902 -39.608 1.00 76.12 104 ARG A N 1
ATOM 832 C CA . ARG A 1 104 ? 11.717 0.186 -40.890 1.00 76.12 104 ARG A CA 1
ATOM 833 C C . ARG A 1 104 ? 11.651 1.176 -42.045 1.00 76.12 104 ARG A C 1
ATOM 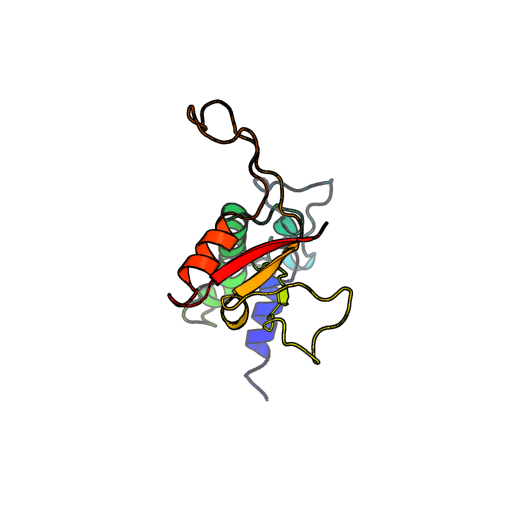835 O O . ARG A 1 104 ? 10.806 2.075 -42.045 1.00 76.12 104 ARG A O 1
ATOM 842 N N . VAL A 1 105 ? 12.522 0.989 -43.038 1.00 70.94 105 VAL A N 1
ATOM 843 C CA . VAL A 1 105 ? 12.528 1.785 -44.275 1.00 70.94 105 VAL A CA 1
ATOM 844 C C . VAL A 1 105 ? 11.149 1.691 -44.936 1.00 70.94 105 VAL A C 1
ATOM 846 O O . VAL A 1 105 ? 10.616 0.598 -45.110 1.00 70.94 105 VAL A O 1
ATOM 849 N N . GLY A 1 106 ? 10.544 2.840 -45.250 1.00 75.44 106 GLY A N 1
ATOM 850 C CA . GLY A 1 106 ? 9.203 2.924 -45.844 1.00 75.44 106 GLY A CA 1
ATOM 851 C C . GLY A 1 106 ? 8.026 2.819 -44.862 1.00 75.44 106 GLY A C 1
ATOM 852 O O . GLY A 1 106 ? 6.890 3.003 -45.284 1.00 75.44 106 GLY A O 1
ATOM 853 N N . MET A 1 107 ? 8.263 2.563 -43.568 1.00 71.88 107 MET A N 1
ATOM 854 C CA . MET A 1 107 ? 7.214 2.547 -42.531 1.00 71.88 107 MET A CA 1
ATOM 855 C C . MET A 1 107 ? 7.432 3.558 -41.401 1.00 71.88 107 MET A C 1
ATOM 857 O O . MET A 1 107 ? 6.492 3.806 -40.643 1.00 71.88 107 MET A O 1
ATOM 861 N N . SER A 1 108 ? 8.646 4.094 -41.252 1.00 77.88 108 SER A N 1
ATOM 862 C CA . SER A 1 108 ? 8.942 5.176 -40.308 1.00 77.88 108 SER A CA 1
ATOM 863 C C . SER A 1 108 ? 8.918 6.531 -41.003 1.00 77.88 108 SER A C 1
ATOM 865 O O . SER A 1 108 ? 9.409 6.660 -42.126 1.00 77.88 108 SER A O 1
ATOM 867 N N . VAL A 1 109 ? 8.372 7.535 -40.322 1.00 75.94 109 VAL A N 1
ATOM 868 C CA . VAL A 1 109 ? 8.279 8.920 -40.807 1.00 75.94 109 VAL A CA 1
ATOM 869 C C . VAL A 1 109 ? 9.133 9.866 -39.959 1.00 75.94 109 VAL A C 1
ATOM 871 O O . VAL A 1 109 ? 9.532 9.533 -38.844 1.00 75.94 109 VAL A O 1
ATOM 874 N N . CYS A 1 110 ? 9.434 11.059 -40.480 1.00 68.56 110 CYS A N 1
ATOM 875 C CA . CYS A 1 110 ? 10.158 12.086 -39.727 1.00 68.56 110 CYS A CA 1
ATOM 876 C C . CYS A 1 110 ? 9.412 12.430 -38.426 1.00 68.56 110 CYS A C 1
ATOM 878 O O . CYS A 1 110 ? 8.247 12.817 -38.471 1.00 68.56 110 CYS A O 1
ATOM 880 N N . GLY A 1 111 ? 10.097 12.308 -37.286 1.00 68.56 111 GLY A N 1
ATOM 881 C CA . GLY A 1 111 ? 9.518 12.490 -35.949 1.00 68.56 111 GLY A CA 1
ATOM 882 C C . GLY A 1 111 ? 9.288 11.182 -35.185 1.00 68.56 111 GLY A C 1
ATOM 883 O O . GLY A 1 111 ? 9.163 11.223 -33.963 1.00 68.56 111 GLY A O 1
ATOM 884 N N . ASP A 1 112 ? 9.312 10.030 -35.864 1.00 74.88 112 ASP A N 1
ATOM 885 C CA . ASP A 1 112 ? 9.344 8.733 -35.187 1.00 74.88 112 ASP A CA 1
ATOM 886 C C . ASP A 1 112 ? 10.671 8.530 -34.443 1.00 74.88 112 ASP A C 1
ATOM 888 O O . ASP A 1 112 ? 11.740 8.971 -34.876 1.00 74.88 112 ASP A O 1
ATOM 892 N N . ALA A 1 113 ? 10.613 7.793 -33.333 1.00 70.69 113 ALA A N 1
ATOM 893 C CA . ALA A 1 113 ? 11.811 7.357 -32.633 1.00 70.69 113 ALA A CA 1
ATOM 894 C C . ALA A 1 113 ? 12.642 6.411 -33.521 1.00 70.69 113 ALA A C 1
ATOM 896 O O . ALA A 1 113 ? 12.140 5.402 -34.024 1.00 70.69 113 ALA A O 1
ATOM 897 N N . LEU A 1 114 ? 13.933 6.720 -33.680 1.00 76.31 114 LEU A N 1
ATOM 898 C CA . LEU A 1 114 ? 14.900 5.871 -34.380 1.00 76.31 114 LEU A CA 1
ATOM 899 C C . LEU A 1 114 ? 15.271 4.669 -33.499 1.00 76.31 114 LEU A C 1
ATOM 901 O O . LEU A 1 114 ? 16.295 4.642 -32.816 1.00 76.31 114 LEU A O 1
ATOM 905 N N . ASN A 1 115 ? 14.385 3.682 -33.489 1.00 79.44 115 ASN A N 1
ATOM 906 C CA . ASN A 1 115 ? 14.502 2.472 -32.691 1.00 79.44 115 ASN A CA 1
ATOM 907 C C . ASN A 1 115 ? 15.299 1.397 -33.449 1.00 79.44 115 ASN A C 1
ATOM 909 O O . ASN A 1 115 ? 14.863 0.939 -34.503 1.00 79.44 115 ASN A O 1
ATOM 913 N N . GLY A 1 116 ? 16.452 0.988 -32.911 1.00 79.19 116 GLY A N 1
ATOM 914 C CA . GLY A 1 116 ? 17.257 -0.134 -33.423 1.00 79.19 116 GLY A CA 1
ATOM 915 C C . GLY A 1 116 ? 16.727 -1.531 -33.049 1.00 79.19 116 GLY A C 1
ATOM 916 O O . GLY A 1 116 ? 15.686 -1.661 -32.409 1.00 79.19 116 GLY A O 1
ATOM 917 N N . GLU A 1 117 ? 17.491 -2.572 -33.376 1.00 81.75 117 GLU A N 1
ATOM 918 C CA . GLU A 1 117 ? 17.086 -3.998 -33.319 1.00 81.75 117 GLU A CA 1
ATOM 919 C C . GLU A 1 117 ? 16.699 -4.527 -31.921 1.00 81.75 117 GLU A C 1
ATOM 921 O O . GLU A 1 117 ? 15.989 -5.515 -31.771 1.00 81.75 117 GLU A O 1
ATOM 926 N N . ASN A 1 118 ? 17.119 -3.846 -30.852 1.00 82.50 118 ASN A N 1
ATOM 927 C CA . ASN A 1 118 ? 16.809 -4.256 -29.475 1.00 82.50 118 ASN A CA 1
ATOM 928 C C . ASN A 1 118 ? 15.470 -3.694 -28.956 1.00 82.50 118 ASN A C 1
ATOM 930 O O . ASN A 1 118 ? 14.994 -4.059 -27.875 1.00 82.50 118 ASN A O 1
ATOM 934 N N . TRP A 1 119 ? 14.851 -2.768 -29.689 1.00 82.50 119 TRP A N 1
ATOM 935 C CA . TRP A 1 119 ? 13.637 -2.077 -29.256 1.00 82.50 119 TRP A CA 1
ATOM 936 C C . TRP A 1 119 ? 12.346 -2.913 -29.245 1.00 82.50 119 TRP A C 1
ATOM 938 O O . TRP A 1 119 ? 11.513 -2.616 -28.386 1.00 82.50 119 TRP A O 1
ATOM 948 N N . PRO A 1 120 ? 12.168 -3.990 -30.044 1.00 85.94 120 PRO A N 1
ATOM 949 C CA . PRO A 1 120 ? 11.019 -4.892 -29.899 1.00 85.94 120 PRO A CA 1
ATOM 950 C C . PRO A 1 120 ? 10.957 -5.566 -28.524 1.00 85.94 120 PRO A C 1
ATOM 952 O O . PRO A 1 120 ? 9.876 -5.866 -28.011 1.00 85.94 120 PRO A O 1
ATOM 955 N N . PHE A 1 121 ? 12.116 -5.764 -27.895 1.00 85.94 121 PHE A N 1
ATOM 956 C CA . PHE A 1 121 ? 12.259 -6.338 -26.555 1.00 85.94 121 PHE A CA 1
ATOM 957 C C . PHE A 1 121 ? 12.321 -5.274 -25.457 1.00 85.94 121 PHE A C 1
ATOM 959 O O . PHE A 1 121 ? 12.353 -5.600 -24.272 1.00 85.94 121 PHE A O 1
ATOM 966 N N . THR A 1 122 ? 12.323 -3.995 -25.836 1.00 87.88 122 THR A N 1
ATOM 967 C CA . THR A 1 122 ? 12.352 -2.887 -24.888 1.00 87.88 122 THR A CA 1
ATOM 968 C C . THR A 1 122 ? 10.933 -2.529 -24.451 1.00 87.88 122 THR A C 1
ATOM 970 O O . THR A 1 122 ? 10.007 -2.432 -25.261 1.00 87.88 122 THR A O 1
ATOM 973 N N . ARG A 1 123 ? 10.746 -2.330 -23.149 1.00 90.56 123 ARG A N 1
ATOM 974 C CA . ARG A 1 123 ? 9.515 -1.806 -22.549 1.00 90.56 123 ARG A CA 1
ATOM 975 C C . ARG A 1 123 ? 9.858 -0.530 -21.797 1.00 90.56 123 ARG A C 1
ATOM 977 O O . ARG A 1 123 ? 10.707 -0.564 -20.909 1.00 90.56 123 ARG A O 1
ATOM 984 N N . LEU A 1 124 ? 9.226 0.587 -22.158 1.00 89.12 124 LEU A N 1
ATOM 985 C CA . LEU A 1 124 ? 9.342 1.822 -21.381 1.00 89.12 124 LEU A CA 1
ATOM 986 C C . LEU A 1 124 ? 8.232 1.842 -20.341 1.00 89.12 124 LEU A C 1
ATOM 988 O O . LEU A 1 124 ? 7.053 1.880 -20.687 1.00 89.12 124 LEU A O 1
ATOM 992 N N . VAL A 1 125 ? 8.628 1.817 -19.078 1.00 88.50 125 VAL A N 1
ATOM 993 C CA . VAL A 1 125 ? 7.746 2.026 -17.939 1.00 88.50 125 VAL A CA 1
ATOM 994 C C . VAL A 1 125 ? 7.777 3.510 -17.615 1.00 88.50 125 VAL A C 1
ATOM 996 O O . VAL A 1 125 ? 8.791 4.021 -17.139 1.00 88.50 125 VAL A O 1
ATOM 999 N N . THR A 1 126 ? 6.675 4.196 -17.886 1.00 86.56 126 THR A N 1
ATOM 1000 C CA . THR A 1 126 ? 6.486 5.599 -17.529 1.00 86.56 126 THR A CA 1
ATOM 1001 C C . THR A 1 126 ? 5.743 5.670 -16.203 1.00 86.56 126 THR A C 1
ATOM 1003 O O . THR A 1 126 ? 4.606 5.208 -16.109 1.00 86.56 126 THR A O 1
ATOM 1006 N N . ALA A 1 127 ? 6.385 6.234 -15.185 1.00 81.94 127 ALA A N 1
ATOM 1007 C CA . ALA A 1 127 ? 5.798 6.470 -13.869 1.00 81.94 127 ALA A CA 1
ATOM 1008 C C . ALA A 1 127 ? 5.713 7.983 -13.586 1.00 81.94 127 ALA A C 1
ATOM 1010 O O . ALA A 1 127 ? 6.559 8.738 -14.078 1.00 81.94 127 ALA A O 1
ATOM 1011 N N . PRO A 1 128 ? 4.750 8.455 -12.776 1.00 74.94 128 PRO A N 1
ATOM 1012 C CA . PRO A 1 128 ? 4.731 9.836 -12.320 1.00 74.94 128 PRO A CA 1
ATOM 1013 C C . PRO A 1 128 ? 5.992 10.133 -11.507 1.00 74.94 128 PRO A C 1
ATOM 1015 O O . PRO A 1 128 ? 6.563 9.251 -10.846 1.00 74.94 128 PRO A O 1
ATOM 1018 N N . LYS A 1 129 ? 6.436 11.392 -11.548 1.00 66.62 129 LYS A N 1
ATOM 1019 C CA . LYS A 1 129 ? 7.610 11.845 -10.802 1.00 66.62 129 LYS A CA 1
ATOM 1020 C C . LYS A 1 129 ? 7.451 11.497 -9.321 1.00 66.62 129 LYS A C 1
ATOM 1022 O O . LYS A 1 129 ? 6.623 12.052 -8.607 1.00 66.62 129 LYS A O 1
ATOM 1027 N N . THR A 1 130 ? 8.254 10.542 -8.866 1.00 62.00 130 THR A N 1
ATOM 1028 C CA . THR A 1 130 ? 8.252 10.110 -7.468 1.00 62.00 130 THR A CA 1
ATOM 1029 C C . THR A 1 130 ? 9.073 11.082 -6.620 1.00 62.00 130 THR A C 1
ATOM 1031 O O . THR A 1 130 ? 10.006 11.726 -7.106 1.00 62.00 130 THR A O 1
ATOM 1034 N N . THR A 1 131 ? 8.705 11.189 -5.342 1.00 56.88 131 THR A N 1
ATOM 1035 C CA . THR A 1 131 ? 9.384 11.965 -4.298 1.00 56.88 131 THR A CA 1
ATOM 1036 C C . THR A 1 131 ? 10.909 11.855 -4.389 1.00 56.88 131 THR A C 1
ATOM 1038 O O . THR A 1 131 ? 11.462 10.757 -4.364 1.00 56.88 131 THR A O 1
ATOM 1041 N N . ILE A 1 132 ? 11.592 13.004 -4.447 1.00 57.47 132 ILE A N 1
ATOM 1042 C CA . ILE A 1 132 ? 13.059 13.086 -4.378 1.00 57.47 132 ILE A CA 1
ATOM 1043 C C . ILE A 1 132 ? 13.505 12.541 -3.021 1.00 57.47 132 ILE A C 1
ATOM 1045 O O . ILE A 1 132 ? 13.089 13.062 -1.982 1.00 57.47 132 ILE A O 1
ATOM 1049 N N . THR A 1 133 ? 14.365 11.523 -3.025 1.00 57.56 133 THR A N 1
ATOM 1050 C CA . THR A 1 133 ? 14.969 11.015 -1.789 1.00 57.56 133 THR A CA 1
ATOM 1051 C C . THR A 1 133 ? 16.328 11.678 -1.608 1.00 57.56 133 THR A C 1
ATOM 1053 O O . THR A 1 133 ? 17.206 11.577 -2.467 1.00 57.56 133 THR A O 1
ATOM 1056 N N . TYR A 1 134 ? 16.475 12.407 -0.505 1.00 58.97 134 TYR A N 1
ATOM 1057 C CA . TYR A 1 134 ? 17.705 13.098 -0.137 1.00 58.97 134 TYR A CA 1
ATOM 1058 C C . 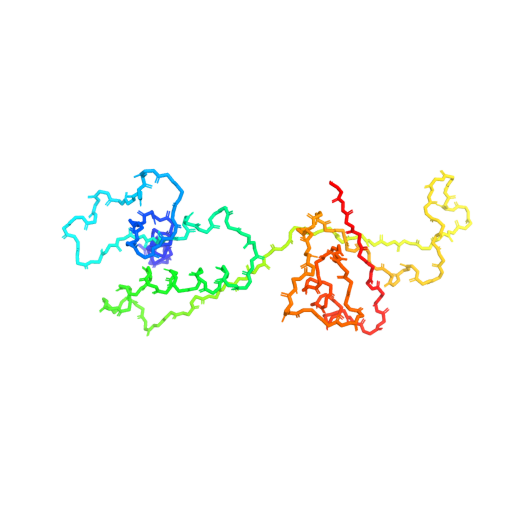TYR A 1 134 ? 18.586 12.173 0.695 1.00 58.97 134 TYR A C 1
ATOM 1060 O O . TYR A 1 134 ? 18.073 11.459 1.558 1.00 58.97 134 TYR A O 1
ATOM 1068 N N . ALA A 1 135 ? 19.898 12.221 0.464 1.00 56.19 135 ALA A N 1
ATOM 1069 C CA . ALA A 1 135 ? 20.851 11.593 1.368 1.00 56.19 135 ALA A CA 1
ATOM 1070 C C . ALA A 1 135 ? 20.723 12.231 2.762 1.00 56.19 135 ALA A C 1
ATOM 1072 O O . ALA A 1 135 ? 20.737 13.458 2.894 1.00 56.19 135 ALA A O 1
ATOM 1073 N N . GLN A 1 136 ? 20.567 11.406 3.798 1.00 62.25 136 GLN A N 1
ATOM 1074 C CA . GLN A 1 136 ? 20.531 11.860 5.189 1.00 62.25 136 GLN A CA 1
ATOM 1075 C C . GLN A 1 136 ? 21.901 11.640 5.838 1.00 62.25 136 GLN A C 1
ATOM 1077 O O . GLN A 1 136 ? 22.466 10.543 5.765 1.00 62.25 136 GLN A O 1
ATOM 1082 N N . ALA A 1 137 ? 22.435 12.691 6.468 1.00 47.97 137 ALA A N 1
ATOM 1083 C CA . ALA A 1 137 ? 23.699 12.636 7.198 1.00 47.97 137 ALA A CA 1
ATOM 1084 C C . ALA A 1 137 ? 23.591 11.640 8.368 1.00 47.97 137 ALA A C 1
ATOM 1086 O O . ALA A 1 137 ? 22.647 11.708 9.150 1.00 47.97 137 ALA A O 1
ATOM 1087 N N . GLY A 1 138 ? 24.538 10.701 8.459 1.00 59.84 138 GLY A N 1
ATOM 1088 C CA . GLY A 1 138 ? 24.536 9.614 9.450 1.00 59.84 138 GLY A CA 1
ATOM 1089 C C . GLY A 1 138 ? 23.903 8.298 8.978 1.00 59.84 138 GLY A C 1
ATOM 1090 O O . GLY A 1 138 ? 24.108 7.278 9.624 1.00 59.84 138 GLY A O 1
ATOM 1091 N N . MET A 1 139 ? 23.195 8.296 7.840 1.00 60.69 139 MET A N 1
ATOM 1092 C CA . MET A 1 139 ? 22.606 7.091 7.224 1.00 60.69 139 MET A CA 1
ATOM 1093 C C . MET A 1 139 ? 23.159 6.786 5.823 1.00 60.69 139 MET A C 1
ATOM 1095 O O . MET A 1 139 ? 22.894 5.714 5.289 1.00 60.69 139 MET A O 1
ATOM 1099 N N . SER A 1 140 ? 23.901 7.723 5.223 1.00 58.84 140 SER A N 1
ATOM 1100 C CA . SER A 1 140 ? 24.480 7.593 3.876 1.00 58.84 140 SER A CA 1
ATOM 1101 C C . SER A 1 140 ? 26.009 7.539 3.967 1.00 58.84 140 SER A C 1
ATOM 1103 O O . SER A 1 140 ? 26.601 8.269 4.768 1.00 58.84 140 SER A O 1
ATOM 1105 N N . TYR A 1 141 ? 26.647 6.690 3.163 1.00 66.69 141 TYR A N 1
ATOM 1106 C CA . TYR A 1 141 ? 28.099 6.491 3.119 1.00 66.69 141 TYR A CA 1
ATOM 1107 C C . TYR A 1 141 ? 28.763 7.301 1.994 1.00 66.69 141 TYR A C 1
ATOM 1109 O O . TYR A 1 141 ? 28.114 7.807 1.077 1.00 66.69 141 TYR A O 1
ATOM 1117 N N . CYS A 1 142 ? 30.092 7.435 2.061 1.00 50.16 142 CYS A N 1
ATOM 1118 C CA . CYS A 1 142 ? 30.877 8.088 1.013 1.00 50.16 142 CYS A CA 1
ATOM 1119 C C . CYS A 1 142 ? 30.719 7.328 -0.316 1.00 50.16 142 CYS A C 1
ATOM 1121 O O . CYS A 1 142 ? 31.129 6.173 -0.417 1.00 50.16 142 CYS A O 1
ATOM 1123 N N . GLY A 1 143 ? 30.114 7.981 -1.312 1.00 62.25 143 GLY A N 1
ATOM 1124 C CA . GLY A 1 143 ? 29.770 7.389 -2.610 1.00 62.25 143 GLY A CA 1
ATOM 1125 C C . GLY A 1 143 ? 28.265 7.301 -2.877 1.00 62.25 143 GLY A C 1
ATOM 1126 O O . GLY A 1 143 ? 27.874 7.153 -4.035 1.00 62.25 143 GLY A O 1
ATOM 1127 N N . ASP A 1 144 ? 27.422 7.466 -1.852 1.00 63.88 144 ASP A N 1
ATOM 1128 C CA . ASP A 1 144 ? 25.975 7.537 -2.047 1.00 63.88 144 ASP A CA 1
ATOM 1129 C C . ASP A 1 144 ? 25.578 8.853 -2.743 1.00 63.88 144 ASP A C 1
ATOM 1131 O O . ASP A 1 144 ? 26.099 9.928 -2.415 1.00 63.88 144 ASP A O 1
ATOM 1135 N N . PRO A 1 145 ? 24.644 8.817 -3.710 1.00 56.12 145 PRO A N 1
ATOM 1136 C CA . PRO A 1 145 ? 24.207 10.014 -4.411 1.00 56.12 145 PRO A CA 1
ATOM 1137 C C . PRO A 1 145 ? 23.498 10.982 -3.455 1.00 56.12 145 PRO A C 1
ATOM 1139 O O . PRO A 1 145 ? 22.553 10.616 -2.760 1.00 56.12 145 P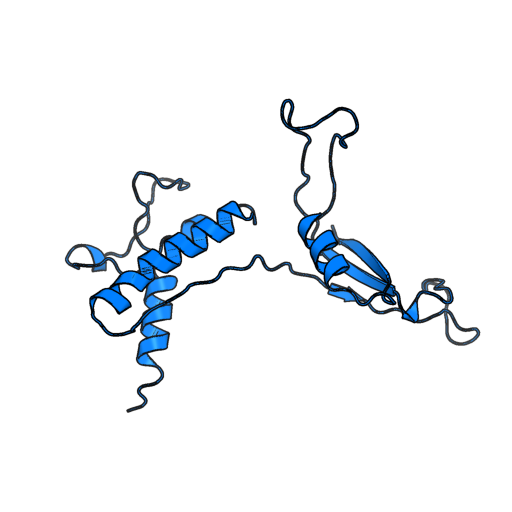RO A O 1
ATOM 1142 N N . LEU A 1 146 ? 23.902 12.258 -3.482 1.00 59.22 146 LEU A N 1
ATOM 1143 C CA . LEU A 1 146 ? 23.341 13.322 -2.629 1.00 59.22 146 LEU A CA 1
ATOM 1144 C C . LEU A 1 146 ? 21.823 13.515 -2.813 1.00 59.22 146 LEU A C 1
ATOM 1146 O O . LEU A 1 146 ? 21.133 14.000 -1.912 1.00 59.22 146 LEU A O 1
ATOM 1150 N N . ARG A 1 147 ? 21.295 13.127 -3.979 1.00 49.31 147 ARG A N 1
ATOM 1151 C CA . ARG A 1 147 ? 19.866 12.991 -4.279 1.00 49.31 147 ARG A CA 1
ATOM 1152 C C . ARG A 1 147 ? 19.677 11.816 -5.226 1.00 49.31 147 ARG A C 1
ATOM 1154 O O . ARG A 1 147 ? 20.408 11.701 -6.206 1.00 49.31 147 ARG A O 1
ATOM 1161 N N . SER A 1 148 ? 18.667 10.993 -4.973 1.00 61.31 148 SER A N 1
ATOM 1162 C CA . SER A 1 148 ? 18.174 10.039 -5.963 1.00 61.31 148 SER A CA 1
ATOM 1163 C C . SER A 1 148 ? 16.844 10.530 -6.525 1.00 61.31 148 SER A C 1
ATOM 1165 O O . SER A 1 148 ? 15.940 10.958 -5.797 1.00 61.31 148 SER A O 1
ATOM 1167 N N . TRP A 1 149 ? 16.762 10.512 -7.850 1.00 57.22 149 TRP A N 1
ATOM 1168 C CA . TRP A 1 149 ? 15.532 10.734 -8.593 1.00 57.22 149 TRP A CA 1
ATOM 1169 C C . TRP A 1 149 ? 15.029 9.377 -9.070 1.00 57.22 149 TRP A C 1
ATOM 1171 O O . TRP A 1 149 ? 15.819 8.564 -9.545 1.00 57.22 149 TRP A O 1
ATOM 1181 N N . GLY A 1 150 ? 13.728 9.143 -8.940 1.00 64.00 150 GLY A N 1
ATOM 1182 C CA . GLY A 1 150 ? 13.098 7.898 -9.361 1.00 64.00 150 GLY A CA 1
ATOM 1183 C C . GLY A 1 150 ? 12.622 7.025 -8.205 1.00 64.00 150 GLY A C 1
ATOM 1184 O O . GLY A 1 150 ? 12.785 7.340 -7.027 1.00 64.00 150 GLY A O 1
ATOM 1185 N N . ASN A 1 151 ? 11.968 5.926 -8.556 1.00 72.25 151 ASN A N 1
ATOM 1186 C CA . ASN A 1 151 ? 11.312 5.018 -7.633 1.00 72.25 151 ASN A CA 1
ATOM 1187 C C . ASN A 1 151 ? 12.068 3.691 -7.592 1.00 72.25 151 ASN A C 1
ATOM 1189 O O . ASN A 1 151 ? 11.688 2.715 -8.235 1.00 72.25 151 ASN A O 1
ATOM 1193 N N . LYS A 1 152 ? 13.156 3.650 -6.816 1.00 74.50 152 LYS A N 1
ATOM 1194 C CA . LYS A 1 152 ? 14.064 2.495 -6.788 1.00 74.50 152 LYS A CA 1
ATOM 1195 C C . LYS A 1 152 ? 13.359 1.176 -6.451 1.00 74.50 152 LYS A C 1
ATOM 1197 O O . LYS A 1 152 ? 13.729 0.132 -6.975 1.00 74.50 152 LYS A O 1
ATOM 1202 N N . ARG A 1 153 ? 12.324 1.214 -5.603 1.00 75.12 153 ARG A N 1
ATOM 1203 C CA . ARG A 1 153 ? 11.519 0.028 -5.262 1.00 75.12 153 ARG A CA 1
ATOM 1204 C C . ARG A 1 153 ? 10.750 -0.505 -6.465 1.00 75.12 153 ARG A C 1
ATOM 1206 O O . ARG A 1 153 ? 10.772 -1.710 -6.698 1.00 75.12 153 ARG A O 1
ATOM 1213 N N . LEU A 1 154 ? 10.104 0.378 -7.223 1.00 78.81 154 LEU A N 1
ATOM 1214 C CA . LEU A 1 154 ? 9.423 0.019 -8.462 1.00 78.81 154 LEU A CA 1
ATOM 1215 C C . LEU A 1 154 ? 10.413 -0.508 -9.503 1.00 78.81 154 LEU A C 1
ATOM 1217 O O . LEU A 1 154 ? 10.165 -1.558 -10.089 1.00 78.81 154 LEU A O 1
ATOM 1221 N N . GLU A 1 155 ? 11.550 0.170 -9.680 1.00 82.88 155 GLU A N 1
ATOM 1222 C CA . GLU A 1 155 ? 12.576 -0.243 -10.640 1.00 82.88 155 GLU A CA 1
ATOM 1223 C C . GLU A 1 155 ? 13.107 -1.642 -10.334 1.00 82.88 155 GLU A C 1
ATOM 1225 O O . GLU A 1 155 ? 13.090 -2.517 -11.199 1.00 82.88 155 GLU A O 1
ATOM 1230 N N . CYS A 1 156 ? 13.526 -1.882 -9.087 1.00 82.56 156 CYS A N 1
ATOM 1231 C CA . CYS A 1 156 ? 14.035 -3.182 -8.661 1.00 82.56 156 CYS A CA 1
ATOM 1232 C C . CYS A 1 156 ? 12.968 -4.274 -8.787 1.00 82.56 156 CYS A C 1
ATOM 1234 O O . CYS A 1 156 ? 13.271 -5.364 -9.264 1.00 82.56 156 CYS A O 1
ATOM 1236 N N . ARG A 1 157 ? 11.717 -3.990 -8.396 1.00 84.12 157 ARG A N 1
ATOM 1237 C CA . ARG A 1 157 ? 10.624 -4.968 -8.474 1.00 84.12 157 ARG A CA 1
ATOM 1238 C C . ARG A 1 157 ? 10.304 -5.339 -9.918 1.00 84.12 157 ARG A C 1
ATOM 1240 O O . ARG A 1 157 ? 10.220 -6.520 -10.226 1.00 84.12 157 ARG A O 1
ATOM 1247 N N . LEU A 1 158 ? 10.152 -4.356 -10.802 1.00 86.44 158 LEU A N 1
ATOM 1248 C CA . LEU A 1 158 ? 9.843 -4.617 -12.208 1.00 86.44 158 LEU A CA 1
ATOM 1249 C C . LEU A 1 158 ? 11.014 -5.266 -12.939 1.00 86.44 158 LEU A C 1
ATOM 1251 O O . LEU A 1 158 ? 10.788 -6.144 -13.760 1.00 86.44 158 LEU A O 1
ATOM 1255 N N . THR A 1 159 ? 12.251 -4.909 -12.595 1.00 86.44 159 THR A N 1
ATOM 1256 C CA . THR A 1 159 ? 13.436 -5.592 -13.132 1.00 86.44 159 THR A CA 1
ATOM 1257 C C . THR A 1 159 ? 13.500 -7.045 -12.657 1.00 86.44 159 THR A C 1
ATOM 1259 O O . THR A 1 159 ? 13.824 -7.921 -13.446 1.00 86.44 159 THR A O 1
ATOM 1262 N N . GLY A 1 160 ? 13.141 -7.325 -11.399 1.00 86.75 160 GLY A N 1
ATOM 1263 C CA . GLY A 1 160 ? 13.087 -8.691 -10.868 1.00 86.75 160 GLY A CA 1
ATOM 1264 C C . GLY A 1 160 ? 11.956 -9.549 -11.446 1.00 86.75 160 GLY A C 1
ATOM 1265 O O . GLY A 1 160 ? 12.090 -10.766 -11.505 1.00 86.75 160 GLY A O 1
ATOM 1266 N N . LEU A 1 161 ? 10.853 -8.931 -11.881 1.00 89.31 161 LEU A N 1
ATOM 1267 C CA . LEU A 1 161 ? 9.737 -9.614 -12.550 1.00 89.31 161 LEU A CA 1
ATOM 1268 C C . LEU A 1 161 ? 9.940 -9.757 -14.064 1.00 89.31 161 LEU A C 1
ATOM 1270 O O . LEU A 1 161 ? 9.278 -10.581 -14.695 1.00 89.31 161 LEU A O 1
ATOM 1274 N N . ALA A 1 162 ? 10.809 -8.941 -14.661 1.00 87.25 162 ALA A N 1
ATOM 1275 C CA . ALA A 1 162 ? 11.050 -8.965 -16.092 1.00 87.25 162 ALA A CA 1
ATOM 1276 C C . ALA A 1 162 ? 11.730 -10.282 -16.509 1.00 87.25 162 ALA A C 1
ATOM 1278 O O . ALA A 1 162 ? 12.720 -10.688 -15.896 1.00 87.25 162 ALA A O 1
ATOM 1279 N N . PRO A 1 163 ? 11.252 -10.946 -17.577 1.00 89.88 163 PRO A N 1
ATOM 1280 C CA . PRO A 1 163 ? 11.967 -12.067 -18.174 1.00 89.88 163 PRO A CA 1
ATOM 1281 C C . PRO A 1 163 ? 13.376 -11.654 -18.615 1.00 89.88 163 PRO A C 1
ATOM 1283 O O . PRO A 1 163 ? 13.587 -10.519 -19.037 1.00 89.88 163 PRO A O 1
ATOM 1286 N N . SER A 1 164 ? 14.322 -12.597 -18.624 1.00 87.38 164 SER A N 1
ATOM 1287 C CA . SER A 1 164 ? 15.741 -12.336 -18.937 1.00 87.38 164 SER A CA 1
ATOM 1288 C C . SER A 1 164 ? 15.999 -11.654 -20.288 1.00 87.38 164 SER A C 1
ATOM 1290 O O . SER A 1 164 ? 17.001 -10.965 -20.446 1.00 87.38 164 SER A O 1
ATOM 1292 N N . HIS A 1 165 ? 15.106 -11.833 -21.262 1.00 88.25 165 HIS A N 1
ATOM 1293 C CA . HIS A 1 165 ? 15.216 -11.268 -22.610 1.00 88.25 165 HIS A CA 1
ATOM 1294 C C . HIS A 1 165 ? 14.501 -9.915 -22.774 1.00 88.25 165 HIS A C 1
ATOM 1296 O O . HIS A 1 165 ? 14.503 -9.356 -23.867 1.00 88.25 165 HIS A O 1
ATOM 1302 N N . THR A 1 166 ? 13.843 -9.401 -21.730 1.00 90.69 166 THR A N 1
ATOM 1303 C CA . THR A 1 166 ? 13.119 -8.124 -21.776 1.00 90.69 166 THR A CA 1
ATOM 1304 C C . THR A 1 166 ? 13.987 -7.004 -21.219 1.00 90.69 166 THR A C 1
ATOM 1306 O O . THR A 1 166 ? 14.466 -7.069 -20.090 1.00 90.69 166 THR A O 1
ATOM 1309 N N . ILE A 1 167 ? 14.145 -5.931 -21.993 1.00 88.38 167 ILE A N 1
ATOM 1310 C CA . ILE A 1 167 ? 14.887 -4.742 -21.574 1.00 88.38 167 ILE A CA 1
ATOM 1311 C C . ILE A 1 167 ? 13.891 -3.739 -20.990 1.00 88.38 167 ILE A C 1
ATOM 1313 O O . ILE A 1 167 ? 13.099 -3.137 -21.717 1.00 88.38 167 ILE A O 1
ATOM 1317 N N . VAL A 1 168 ? 13.925 -3.533 -19.675 1.00 89.88 168 VAL A N 1
ATOM 1318 C CA . VAL A 1 168 ? 13.072 -2.538 -19.010 1.00 89.88 168 VAL A CA 1
ATOM 1319 C C . VAL A 1 168 ? 13.796 -1.195 -18.956 1.00 89.88 168 VAL A C 1
ATOM 1321 O O . VAL A 1 168 ? 14.908 -1.097 -18.441 1.00 89.88 168 VAL A O 1
ATOM 1324 N N . LYS A 1 169 ? 13.161 -0.147 -19.485 1.00 88.12 169 LYS A N 1
ATOM 1325 C CA . LYS A 1 169 ? 13.603 1.246 -19.348 1.00 88.12 169 LYS A CA 1
ATOM 1326 C C . LYS A 1 169 ? 12.600 2.016 -18.500 1.00 88.12 169 LYS A C 1
ATOM 1328 O O . LYS A 1 169 ? 11.399 1.805 -18.639 1.00 88.12 169 LYS A O 1
ATOM 1333 N N . PHE A 1 170 ? 13.084 2.936 -17.671 1.00 85.69 170 PHE A N 1
ATOM 1334 C CA . PHE A 1 170 ? 12.241 3.763 -16.808 1.00 85.69 170 PHE A CA 1
ATOM 1335 C C . PHE A 1 170 ? 12.224 5.210 -17.296 1.00 85.69 170 PHE A C 1
ATOM 1337 O O . PHE A 1 170 ? 13.274 5.814 -17.513 1.00 85.69 170 PHE A O 1
ATOM 1344 N N . GLY A 1 171 ? 11.021 5.746 -17.482 1.00 83.75 171 GLY A N 1
ATOM 1345 C CA . GLY A 1 171 ? 10.755 7.151 -17.762 1.00 83.75 171 GLY A CA 1
ATOM 1346 C C . GLY A 1 171 ? 9.934 7.760 -16.630 1.00 83.75 171 GLY A C 1
ATOM 1347 O O . GLY A 1 171 ? 9.049 7.108 -16.079 1.00 83.75 171 GLY A O 1
ATOM 1348 N N . TYR A 1 172 ? 10.216 9.014 -16.287 1.00 80.12 172 TYR A N 1
ATOM 1349 C CA . TYR A 1 172 ? 9.462 9.745 -15.272 1.00 80.12 172 TYR A CA 1
ATOM 1350 C C . TYR A 1 172 ? 8.786 10.953 -15.914 1.00 80.12 172 TYR A C 1
ATOM 1352 O O . TYR A 1 172 ? 9.471 11.868 -16.374 1.00 80.12 172 TYR A O 1
ATOM 1360 N N . SER A 1 173 ? 7.454 10.941 -15.980 1.00 70.44 173 SER A N 1
ATOM 1361 C CA . SER A 1 173 ? 6.680 12.078 -16.485 1.00 70.44 173 SER A CA 1
ATOM 1362 C C . SER A 1 173 ? 6.564 13.154 -15.404 1.00 70.44 173 SER A C 1
ATOM 1364 O O . SER A 1 173 ? 6.436 12.831 -14.218 1.00 70.44 173 SER A O 1
ATOM 1366 N N . SER A 1 174 ? 6.674 14.422 -15.818 1.00 58.03 174 SER A N 1
ATOM 1367 C CA . SER A 1 174 ? 6.480 15.581 -14.929 1.00 58.03 174 SER A CA 1
ATOM 1368 C C . SER A 1 174 ? 5.019 15.771 -14.559 1.00 58.03 174 SER A C 1
ATOM 1370 O O . SER A 1 174 ? 4.162 15.379 -15.381 1.00 58.03 174 SER A O 1
#

Secondary structure (DSSP, 8-state):
--TTHHHHHHHHHHHHSBPPPPTTS--SSS-----GGGTT-SS--SBSGGGGTTS---HHHHHHHHHHHHHHTHHHHHTTS-S------------EEEE-----TTT--TTS----TTGGGEEEEEEE---PEEPPTTT--TTS-SEE-S-HHHHHHHHHHS-TT-EEEEEEE-

pLDDT: mean 79.39, std 11.61, range [41.03, 92.88]

Sequence (174 aa):
MQEGNDLDTAILISLFTDWLARADDEYDGEDRRGWWGDIEQEYPIGSRLWLLRRQKLTVATANKAESYASEALKWLIDDGIVAGITPVTQIVYDITISVFREARVGMSVCGDALNGENWPFTRLVTAPKTTITYAQAGMSYCGDPLRSWGNKRLECRLTGLAPSHTIVKFGYSS

Organism: NCBI:txid41202

InterPro domains:
  IPR010877 Bacteriophage Mu, Baseplate protein gp46 [PF07409] (7-90)